Protein AF-A0A7L4WP35-F1 (afdb_monomer_lite)

Secondary structure (DSSP, 8-state):
--HHHHHHHHHHHHHHHHHHHHHHHHHHHHHHHHT----PPPHHHHHT------TTSS-SEEEEEEEEEEEEPPSTT----EEEEEEEETTS-EEEEE--SS-----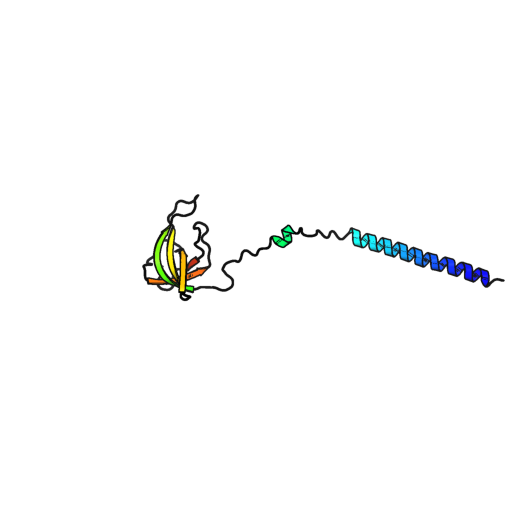TT-EEEEEE---SSSTT--EEEPTTBTTB--

Sequence (138 aa):
MIYIFFNFWFNTSIISYYFLLFLIRDYFFCIMFKNYNFEMATLRQLISKKKKFSTKKNFPQKKGICLKVYTVKPKKPNSAERKIAKVKLTTGKIIIGYIPGEGHSLQQHSVVLVEGGRVKDLPGVNFKFIKGIYDFKH

Foldseek 3Di:
DVVVVVVVVVVVVVVVVVVVVVVVVVVVVVVVVVPPPPPPDDPCNVVVPPPPPQPPDPQAKFKWFFAAWDWDAFPPPDGDIWTKTFTQTPVRDIAIEGEDDDDWPDGGGFMWMKGAADDPGHPRHGIYTDACDGRRYD

Radius of gyration: 37.14 Å; chains: 1; bounding box: 56×48×104 Å

InterPro domains:
  IPR005679 Ribosomal protein uS12, bacteria [PR01034] (59-74)
  IPR005679 Ribosomal protein uS12, bacteria [PR01034] (74-89)
  IPR005679 Ribosomal protein uS12, bacteria [PR01034] (90-109)
  IPR005679 Ribosomal protein uS12, bacteria [PR01034] (109-126)
  IPR005679 Ribosomal protein uS12, bacteria [PR01034] (126-138)
  IPR005679 Ribosomal protein uS12, bacteria [TIGR00981] (41-136)
  IPR005679 Ribosomal protein uS12, bacteria [cd03368] (60-138)
  IPR006032 Small ribosomal subunit protein uS12 [PF00164] (50-131)
  IPR006032 Small ribosomal subunit protein uS12 [PS00055] (75-82)
  IPR006032 Small ribosomal subunit protein uS12 [PTHR11652] (39-136)
  IPR012340 Nucleic acid-binding, OB-fold [G3DSA:2.40.50.140] (37-138)
  IPR012340 Nucleic acid-binding, OB-fold [SSF50249] (40-137)

pLDDT: mean 78.33, std 18.42, range [45.75, 97.88]

Structure (mmCIF, N/CA/C/O backbone):
data_AF-A0A7L4WP35-F1
#
_entry.id   AF-A0A7L4WP35-F1
#
loop_
_atom_site.group_PDB
_atom_site.id
_atom_site.type_symbol
_atom_site.label_atom_id
_atom_site.label_alt_id
_atom_site.label_comp_id
_atom_site.label_asym_id
_atom_site.label_entity_id
_atom_site.label_seq_id
_atom_site.pdbx_PDB_ins_code
_atom_site.Cartn_x
_atom_site.Cartn_y
_atom_site.Cartn_z
_atom_site.occupancy
_atom_site.B_iso_or_equiv
_atom_site.auth_seq_id
_atom_site.auth_comp_id
_atom_site.auth_asym_id
_atom_site.auth_atom_id
_atom_site.pdbx_PDB_model_num
ATOM 1 N N . MET A 1 1 ? 41.606 -38.956 89.820 1.00 55.03 1 MET A N 1
ATOM 2 C CA . MET A 1 1 ? 42.409 -38.070 88.945 1.00 55.03 1 MET A CA 1
ATOM 3 C C . MET A 1 1 ? 42.572 -38.667 87.533 1.00 55.03 1 MET A C 1
ATOM 5 O O . MET A 1 1 ? 43.672 -38.732 87.020 1.00 55.03 1 MET A O 1
ATOM 9 N N . ILE A 1 2 ? 41.481 -39.136 86.905 1.00 49.00 2 ILE A N 1
ATOM 10 C CA . ILE A 1 2 ? 41.473 -39.725 85.539 1.00 49.00 2 ILE A CA 1
ATOM 11 C C . ILE A 1 2 ? 40.355 -39.076 84.693 1.00 49.00 2 ILE A C 1
ATOM 13 O O . ILE A 1 2 ? 40.526 -38.823 83.507 1.00 49.00 2 ILE A O 1
ATOM 17 N N . TYR A 1 3 ? 39.263 -38.646 85.337 1.00 52.16 3 TYR A N 1
ATOM 18 C CA . TYR A 1 3 ? 38.138 -37.937 84.708 1.00 52.16 3 TYR A CA 1
ATOM 19 C C . TYR A 1 3 ? 38.441 -36.522 84.176 1.00 52.16 3 TYR A C 1
ATOM 21 O O . TYR A 1 3 ? 37.695 -36.018 83.339 1.00 52.16 3 TYR A O 1
ATOM 29 N N . ILE A 1 4 ? 39.531 -35.882 84.618 1.00 54.47 4 ILE A N 1
ATOM 30 C CA . ILE A 1 4 ? 39.938 -34.552 84.122 1.00 54.47 4 ILE A CA 1
ATOM 31 C C . ILE A 1 4 ? 40.796 -34.676 82.850 1.00 54.47 4 ILE A C 1
ATOM 33 O O . ILE A 1 4 ? 40.698 -33.835 81.963 1.00 54.47 4 ILE A O 1
ATOM 37 N N . PHE A 1 5 ? 41.555 -35.767 82.693 1.00 45.75 5 PHE A N 1
ATOM 38 C CA . PHE A 1 5 ? 42.362 -36.010 81.490 1.00 45.75 5 PHE A CA 1
ATOM 39 C C . PHE A 1 5 ? 41.497 -36.452 80.294 1.00 45.75 5 PHE A C 1
ATOM 41 O O . PHE A 1 5 ? 41.774 -36.092 79.153 1.00 45.75 5 PHE A O 1
ATOM 48 N N . PHE A 1 6 ? 40.392 -37.162 80.556 1.00 48.59 6 PHE A N 1
ATOM 49 C CA . PHE A 1 6 ? 39.468 -37.638 79.518 1.00 48.59 6 PHE A CA 1
ATOM 50 C C . PHE A 1 6 ? 38.631 -36.504 78.891 1.00 48.59 6 PHE A C 1
ATOM 52 O O . PHE A 1 6 ? 38.419 -36.477 77.680 1.00 48.59 6 PHE A O 1
ATOM 59 N N . ASN A 1 7 ? 38.220 -35.509 79.689 1.00 49.69 7 ASN A N 1
ATOM 60 C CA . ASN A 1 7 ? 37.454 -34.350 79.204 1.00 49.69 7 ASN A CA 1
ATOM 61 C C . ASN A 1 7 ? 38.305 -33.298 78.471 1.00 49.69 7 ASN A C 1
ATOM 63 O O . ASN A 1 7 ? 37.768 -32.515 77.687 1.00 49.69 7 ASN A O 1
ATOM 67 N N . PHE A 1 8 ? 39.627 -33.288 78.670 1.00 47.84 8 PHE A N 1
ATOM 68 C CA . PHE A 1 8 ? 40.528 -32.399 77.928 1.00 47.84 8 PHE A CA 1
ATOM 69 C C . PHE A 1 8 ? 40.815 -32.918 76.505 1.00 47.84 8 PHE A C 1
ATOM 71 O O . PHE A 1 8 ? 40.991 -32.132 75.571 1.00 47.84 8 PHE A O 1
ATOM 78 N N . TRP A 1 9 ? 40.776 -34.241 76.299 1.00 47.78 9 TRP A N 1
ATOM 79 C CA . TRP A 1 9 ? 41.007 -34.846 74.981 1.00 47.78 9 TRP A CA 1
ATOM 80 C C . TRP A 1 9 ? 39.749 -34.876 74.088 1.00 47.78 9 TRP A C 1
ATOM 82 O O . TRP A 1 9 ? 39.840 -34.749 72.864 1.00 47.78 9 TRP A O 1
ATOM 92 N N . PHE A 1 10 ? 38.552 -34.953 74.682 1.00 46.09 10 PHE A N 1
ATOM 93 C CA . PHE A 1 10 ? 37.296 -34.895 73.922 1.00 46.09 10 PHE A CA 1
ATOM 94 C C . PHE A 1 10 ? 36.985 -33.489 73.376 1.00 46.09 10 PHE A C 1
ATOM 96 O O . PHE A 1 10 ? 36.541 -33.361 72.235 1.00 46.09 10 PHE A O 1
ATOM 103 N N . ASN A 1 11 ? 37.288 -32.424 74.130 1.00 52.44 11 ASN A N 1
ATOM 104 C CA . ASN A 1 11 ? 37.033 -31.044 73.689 1.00 52.44 11 ASN A CA 1
ATOM 105 C C . ASN A 1 11 ? 37.974 -30.573 72.565 1.00 52.44 11 ASN A C 1
ATOM 107 O O . ASN A 1 11 ? 37.555 -29.839 71.672 1.00 52.44 11 ASN A O 1
ATOM 111 N N . THR A 1 12 ? 39.227 -31.034 72.555 1.00 54.78 12 THR A N 1
ATOM 112 C CA . THR A 1 12 ? 40.198 -30.714 71.490 1.00 54.78 12 THR A CA 1
ATOM 113 C C . THR A 1 12 ? 39.888 -31.437 70.178 1.00 54.78 12 THR A C 1
ATOM 115 O O . THR A 1 12 ? 40.119 -30.891 69.099 1.00 54.78 12 THR A O 1
ATOM 118 N N . SER A 1 13 ? 39.271 -32.620 70.255 1.00 59.41 13 SER A N 1
ATOM 119 C CA . SER A 1 13 ? 38.848 -33.385 69.080 1.00 59.41 13 SER A CA 1
ATOM 120 C C . SER A 1 13 ? 37.662 -32.713 68.376 1.00 59.41 13 SER A C 1
ATOM 122 O O . SER A 1 13 ? 37.721 -32.462 67.173 1.00 59.41 13 SER A O 1
ATOM 124 N N . ILE A 1 14 ? 36.623 -32.331 69.128 1.00 62.62 14 ILE A N 1
ATOM 125 C CA . ILE A 1 14 ? 35.371 -31.762 68.596 1.00 62.62 14 ILE A CA 1
ATOM 126 C C . ILE A 1 14 ? 35.594 -30.397 67.920 1.00 62.62 14 ILE A C 1
ATOM 128 O O . ILE A 1 14 ? 35.094 -30.168 66.819 1.00 62.62 14 ILE A O 1
ATOM 132 N N . ILE A 1 15 ? 36.396 -29.513 68.522 1.00 61.97 15 ILE A N 1
ATOM 133 C CA . ILE A 1 15 ? 36.710 -28.190 67.951 1.00 61.97 15 ILE A CA 1
ATOM 134 C C . ILE A 1 15 ? 37.480 -28.328 66.628 1.00 61.97 15 ILE A C 1
ATOM 136 O O . ILE A 1 15 ? 37.223 -27.571 65.691 1.00 61.97 15 ILE A O 1
ATOM 140 N N . SER A 1 16 ? 38.355 -29.334 66.498 1.00 63.41 16 SER A N 1
ATOM 141 C CA . SER A 1 16 ? 39.071 -29.580 65.241 1.00 63.41 16 SER A CA 1
ATOM 142 C C . SER A 1 16 ? 38.155 -30.108 64.128 1.00 63.41 16 SER A C 1
ATOM 144 O O . SER A 1 16 ? 38.287 -29.668 62.988 1.00 63.41 16 SER A O 1
ATOM 146 N N . TYR A 1 17 ? 37.165 -30.956 64.447 1.00 66.25 17 TYR A N 1
ATOM 147 C CA . TYR A 1 17 ? 36.169 -31.419 63.471 1.00 66.25 17 TYR A CA 1
ATOM 148 C C . TYR A 1 17 ? 35.268 -30.285 62.974 1.00 66.25 17 TYR A C 1
ATOM 150 O O . TYR A 1 17 ? 35.014 -30.204 61.773 1.00 66.25 17 TYR A O 1
ATOM 158 N N . TYR A 1 18 ? 34.825 -29.377 63.851 1.00 66.62 18 TYR A N 1
ATOM 159 C CA . TYR A 1 18 ? 34.045 -28.206 63.427 1.00 66.62 18 TYR A CA 1
ATOM 160 C C . TYR A 1 18 ? 34.879 -27.210 62.613 1.00 66.62 18 TYR A C 1
ATOM 162 O O . TYR A 1 18 ? 34.369 -26.650 61.645 1.00 66.62 18 TYR A O 1
ATOM 170 N N . PHE A 1 19 ? 36.160 -27.030 62.942 1.00 69.94 19 PHE A N 1
ATOM 171 C CA . PHE A 1 19 ? 37.070 -26.184 62.166 1.00 69.94 19 PHE A CA 1
ATOM 172 C C . PHE A 1 19 ? 37.379 -26.785 60.784 1.00 69.94 19 PHE A C 1
ATOM 174 O O . PHE A 1 19 ? 37.377 -26.073 59.781 1.00 69.94 19 PHE A O 1
ATOM 181 N N . LEU A 1 20 ? 37.553 -28.107 60.699 1.00 67.94 20 LEU A N 1
ATOM 182 C CA . LEU A 1 20 ? 37.738 -28.823 59.436 1.00 67.94 20 LEU A CA 1
ATOM 183 C C . LEU A 1 20 ? 36.462 -28.794 58.574 1.00 67.94 20 LEU A C 1
ATOM 185 O O . LEU A 1 20 ? 36.544 -28.534 57.377 1.00 67.94 20 LEU A O 1
ATOM 189 N N . LEU A 1 21 ? 35.279 -28.990 59.168 1.00 66.19 21 LEU A N 1
ATOM 190 C CA . LEU A 1 21 ? 33.988 -28.838 58.480 1.00 66.19 21 LEU A CA 1
ATOM 191 C C . LEU A 1 21 ? 33.756 -27.401 57.995 1.00 66.19 21 LEU A C 1
ATOM 193 O O . LEU A 1 21 ? 33.205 -27.213 56.912 1.00 66.19 21 LEU A O 1
ATOM 197 N N . PHE A 1 22 ? 34.199 -26.395 58.752 1.00 67.50 22 PHE A N 1
ATOM 198 C CA . PHE A 1 22 ? 34.145 -24.991 58.341 1.00 67.50 22 PHE A CA 1
ATOM 199 C C . PHE A 1 22 ? 35.063 -24.725 57.137 1.00 67.50 22 PHE A C 1
ATOM 201 O O . PHE A 1 22 ? 34.607 -24.183 56.133 1.00 67.50 22 PHE A O 1
ATOM 208 N N . LEU A 1 23 ? 36.305 -25.221 57.169 1.00 66.75 23 LEU A N 1
ATOM 209 C CA . LEU A 1 23 ? 37.241 -25.107 56.046 1.00 66.75 23 LEU A CA 1
ATOM 210 C C . LEU A 1 23 ? 36.771 -25.867 54.797 1.00 66.75 23 LEU A C 1
ATOM 212 O O . LEU A 1 23 ? 36.919 -25.355 53.689 1.00 66.75 23 LEU A O 1
ATOM 216 N N . ILE A 1 24 ? 36.168 -27.051 54.953 1.00 66.19 24 ILE A N 1
ATOM 217 C CA . ILE A 1 24 ? 35.589 -27.818 53.837 1.00 66.19 24 ILE A CA 1
ATOM 218 C C . ILE A 1 24 ? 34.360 -27.098 53.272 1.00 66.19 24 ILE A C 1
ATOM 220 O O . ILE A 1 24 ? 34.215 -27.031 52.052 1.00 66.19 24 ILE A O 1
ATOM 224 N N . ARG A 1 25 ? 33.504 -26.507 54.119 1.00 64.44 25 ARG A N 1
ATOM 225 C CA . ARG A 1 25 ? 32.350 -25.706 53.677 1.00 64.44 25 ARG A CA 1
ATOM 226 C C . ARG A 1 25 ? 32.794 -24.490 52.867 1.00 64.44 25 ARG A C 1
ATOM 228 O O . ARG A 1 25 ? 32.223 -24.240 51.807 1.00 64.44 25 ARG A O 1
ATOM 235 N N . ASP A 1 26 ? 33.823 -23.784 53.319 1.00 61.91 26 ASP A N 1
ATOM 236 C CA . ASP A 1 26 ? 34.339 -22.600 52.631 1.00 61.91 26 ASP A CA 1
ATOM 237 C C . ASP A 1 26 ? 35.062 -22.969 51.325 1.00 61.91 26 ASP A C 1
ATOM 239 O O . ASP A 1 26 ? 34.879 -22.293 50.310 1.00 61.91 26 ASP A O 1
ATOM 243 N N . TYR A 1 27 ? 35.797 -24.090 51.290 1.00 60.72 27 TYR A N 1
ATOM 244 C CA . TYR A 1 27 ? 36.388 -24.617 50.051 1.00 60.72 27 TYR A CA 1
ATOM 245 C C . TYR A 1 27 ? 35.320 -25.038 49.033 1.00 60.72 27 TYR A C 1
ATOM 247 O O . TYR A 1 27 ? 35.433 -24.717 47.848 1.00 60.72 27 TYR A O 1
ATOM 255 N N . PHE A 1 28 ? 34.260 -25.715 49.481 1.00 60.28 28 PHE A N 1
ATOM 256 C CA . PHE A 1 28 ? 33.171 -26.155 48.606 1.00 60.28 28 PHE A CA 1
ATOM 257 C C . PHE A 1 28 ? 32.347 -24.967 48.083 1.00 60.28 28 PHE A C 1
ATOM 259 O O . PHE A 1 28 ? 31.980 -24.935 46.907 1.00 60.28 28 PHE A O 1
ATOM 266 N N . PHE A 1 29 ? 32.130 -23.944 48.917 1.00 58.34 29 PHE A N 1
ATOM 267 C CA . PHE A 1 29 ? 31.493 -22.689 48.512 1.00 58.34 29 PHE A CA 1
ATOM 268 C C . PHE A 1 29 ? 32.342 -21.939 47.468 1.00 58.34 29 PHE A C 1
ATOM 270 O O . PHE A 1 29 ? 31.814 -21.480 46.454 1.00 58.34 29 PHE A O 1
ATOM 277 N N . CYS A 1 30 ? 33.669 -21.907 47.629 1.00 54.72 30 CYS A N 1
ATOM 278 C CA . CYS A 1 30 ? 34.589 -21.308 46.654 1.00 54.72 30 CYS A CA 1
ATOM 279 C C . CYS A 1 30 ? 34.613 -22.049 45.301 1.00 54.72 30 CYS A C 1
ATOM 281 O O . CYS A 1 30 ? 34.686 -21.409 44.248 1.00 54.72 30 CYS A O 1
ATOM 283 N N . ILE A 1 31 ? 34.519 -23.386 45.305 1.00 59.03 31 ILE A N 1
ATOM 284 C CA . ILE A 1 31 ? 34.458 -24.207 44.079 1.00 59.03 31 ILE A CA 1
ATOM 285 C C . ILE A 1 31 ? 33.126 -24.009 43.344 1.00 59.03 31 ILE A C 1
ATOM 287 O O . ILE A 1 31 ? 33.108 -23.946 42.114 1.00 59.03 31 ILE A O 1
ATOM 291 N N . MET A 1 32 ? 32.019 -23.840 44.073 1.00 53.59 32 MET A N 1
ATOM 292 C CA . MET A 1 32 ? 30.724 -23.557 43.453 1.00 53.59 32 MET A CA 1
ATOM 293 C C . MET A 1 32 ? 30.649 -22.161 42.836 1.00 53.59 32 MET A C 1
ATOM 295 O O . MET A 1 32 ? 30.053 -22.025 41.774 1.00 53.59 32 MET A O 1
ATOM 299 N N . PHE A 1 33 ? 31.294 -21.144 43.415 1.00 51.00 33 PHE A N 1
ATOM 300 C CA . PHE A 1 33 ? 31.262 -19.783 42.862 1.00 51.00 33 PHE A CA 1
ATOM 301 C C . PHE A 1 33 ? 32.215 -19.550 41.680 1.00 51.00 33 PHE A C 1
ATOM 303 O O . PHE A 1 33 ? 31.886 -18.763 40.794 1.00 51.00 33 PHE A O 1
ATOM 310 N N . LYS A 1 34 ? 33.359 -20.246 41.600 1.00 48.25 34 LYS A N 1
ATOM 311 C CA . LYS A 1 34 ? 34.302 -20.089 40.471 1.00 48.25 34 LYS A CA 1
ATOM 312 C C . LYS A 1 34 ? 33.790 -20.640 39.132 1.00 48.25 34 LYS A C 1
ATOM 314 O O . LYS A 1 34 ? 34.346 -20.285 38.099 1.00 48.25 34 LYS A O 1
ATOM 319 N N . ASN A 1 35 ? 32.732 -21.455 39.141 1.00 47.12 35 ASN A N 1
ATOM 320 C CA . ASN A 1 35 ? 32.159 -22.084 37.945 1.00 47.12 35 ASN A CA 1
ATOM 321 C C . ASN A 1 35 ? 30.801 -21.511 37.512 1.00 47.12 35 ASN A C 1
ATOM 323 O O . ASN A 1 35 ? 30.145 -22.082 36.643 1.00 47.12 35 ASN A O 1
ATOM 327 N N . TYR A 1 36 ? 30.389 -20.361 38.047 1.00 48.06 36 TYR A N 1
ATOM 328 C CA . TYR A 1 36 ? 29.307 -19.585 37.449 1.00 48.06 36 TYR A CA 1
ATOM 329 C C . TYR A 1 36 ? 29.896 -18.456 36.607 1.00 48.06 36 TYR A C 1
ATOM 331 O O . TYR A 1 36 ? 29.975 -17.306 37.035 1.00 48.06 36 TYR A O 1
ATOM 339 N N . ASN A 1 37 ? 30.265 -18.781 35.366 1.00 50.84 37 ASN A N 1
ATOM 340 C CA . ASN A 1 37 ? 30.336 -17.791 34.294 1.00 50.84 37 ASN A CA 1
ATOM 341 C C . ASN A 1 37 ? 28.912 -17.275 34.023 1.00 50.84 37 ASN A C 1
ATOM 343 O O . ASN A 1 37 ? 28.274 -17.645 33.040 1.00 50.84 37 ASN A O 1
ATOM 347 N N . PHE A 1 38 ? 28.383 -16.430 34.910 1.00 51.75 38 PHE A N 1
ATOM 348 C CA . PHE A 1 38 ? 27.289 -15.543 34.543 1.00 51.75 38 PHE A CA 1
ATOM 349 C C . PHE A 1 38 ? 27.892 -14.483 33.623 1.00 51.75 38 PHE A C 1
ATOM 351 O O . PHE A 1 38 ? 28.315 -13.416 34.067 1.00 51.75 38 PHE A O 1
ATOM 358 N N . GLU A 1 39 ? 27.954 -14.784 32.325 1.00 59.84 39 GLU A N 1
ATOM 359 C CA . GLU A 1 39 ? 28.021 -13.743 31.304 1.00 59.84 39 GLU A CA 1
ATOM 360 C C . GLU A 1 39 ? 26.789 -12.845 31.487 1.00 59.84 39 GLU A C 1
ATOM 362 O O . GLU A 1 39 ? 25.695 -13.114 30.988 1.00 59.84 39 GLU A O 1
ATOM 367 N N . MET A 1 40 ? 26.941 -11.789 32.281 1.00 59.88 40 MET A N 1
ATOM 368 C CA . MET A 1 40 ? 25.898 -10.795 32.469 1.00 59.88 40 MET A CA 1
ATOM 369 C C . MET A 1 40 ? 25.723 -10.044 31.154 1.00 59.88 40 MET A C 1
ATOM 371 O O . MET A 1 40 ? 26.629 -9.354 30.684 1.00 59.88 40 MET A O 1
ATOM 375 N N . ALA A 1 41 ? 24.537 -10.172 30.557 1.00 65.38 41 ALA A N 1
ATOM 376 C CA . ALA A 1 41 ? 24.183 -9.416 29.369 1.00 65.38 41 ALA A CA 1
ATOM 377 C C . ALA A 1 41 ? 24.329 -7.913 29.657 1.00 65.38 41 ALA A C 1
ATOM 379 O O . ALA A 1 41 ? 23.770 -7.382 30.619 1.00 65.38 41 ALA A O 1
ATOM 380 N N . THR A 1 42 ? 25.085 -7.214 28.814 1.00 77.81 42 THR A N 1
ATOM 381 C CA . THR A 1 42 ? 25.327 -5.774 28.958 1.00 77.81 42 THR A CA 1
ATOM 382 C C . THR A 1 42 ? 24.008 -4.992 28.928 1.00 77.81 42 THR A C 1
ATOM 384 O O . THR A 1 42 ? 23.070 -5.356 28.214 1.00 77.81 42 THR A O 1
ATOM 387 N N . LEU A 1 43 ? 23.938 -3.852 29.628 1.00 68.62 43 LEU A N 1
ATOM 388 C CA . LEU A 1 43 ? 22.764 -2.958 29.616 1.00 68.62 43 LEU A CA 1
ATOM 389 C C . LEU A 1 43 ? 22.259 -2.657 28.189 1.00 68.62 43 LEU A C 1
ATOM 391 O O . LEU A 1 43 ? 21.056 -2.597 27.946 1.00 68.62 43 LEU A O 1
ATOM 395 N N . ARG A 1 44 ? 23.167 -2.551 27.208 1.00 64.75 44 ARG A N 1
ATOM 396 C CA . ARG A 1 44 ? 22.825 -2.349 25.789 1.00 64.75 44 ARG A CA 1
ATOM 397 C C . ARG A 1 44 ? 22.097 -3.542 25.164 1.00 64.75 44 ARG A C 1
ATOM 399 O O . ARG A 1 44 ? 21.189 -3.331 24.360 1.00 64.75 44 ARG A O 1
ATOM 406 N N . GLN A 1 45 ? 22.444 -4.774 25.534 1.00 65.19 45 GLN A N 1
ATOM 407 C CA . GLN A 1 45 ? 21.760 -5.981 25.059 1.00 65.19 45 GLN A CA 1
ATOM 408 C C . GLN A 1 45 ? 20.318 -6.051 25.585 1.00 65.19 45 GLN A C 1
ATOM 410 O O . GLN A 1 45 ? 19.420 -6.396 24.813 1.00 65.19 45 GLN A O 1
ATOM 415 N N . LEU A 1 46 ? 20.070 -5.618 26.828 1.00 63.97 46 LEU A N 1
ATOM 416 C CA . LEU A 1 46 ? 18.719 -5.518 27.404 1.00 63.97 46 LEU A CA 1
ATOM 417 C C . LEU A 1 46 ? 17.876 -4.415 26.739 1.00 63.97 46 LEU A C 1
ATOM 419 O O . LEU A 1 46 ? 16.703 -4.626 26.432 1.00 63.97 46 LEU A O 1
ATOM 423 N N . ILE A 1 47 ? 18.486 -3.267 26.433 1.00 66.88 47 ILE A N 1
ATOM 424 C CA . ILE A 1 47 ? 17.815 -2.129 25.781 1.00 66.88 47 ILE A CA 1
ATOM 425 C C . ILE A 1 47 ? 17.498 -2.416 24.295 1.00 66.88 47 ILE A C 1
ATOM 427 O O . ILE A 1 47 ? 16.529 -1.889 23.742 1.00 66.88 47 ILE A O 1
ATOM 431 N N . SER A 1 48 ? 18.283 -3.267 23.622 1.00 59.88 48 SER A N 1
ATOM 432 C CA . SER A 1 48 ? 18.223 -3.434 22.158 1.00 59.88 48 SER A CA 1
ATOM 433 C C . SER A 1 48 ? 17.026 -4.222 21.607 1.00 59.88 48 SER A C 1
ATOM 435 O O . SER A 1 48 ? 16.759 -4.160 20.405 1.00 59.88 48 SER A O 1
ATOM 437 N N . LYS A 1 49 ? 16.225 -4.904 22.435 1.00 59.44 49 LYS A N 1
ATOM 438 C CA . LYS A 1 49 ? 15.014 -5.601 21.962 1.00 59.44 49 LYS A CA 1
ATOM 439 C C . LYS A 1 49 ? 13.806 -4.663 21.887 1.00 59.44 49 LYS A C 1
ATOM 441 O O . LYS A 1 49 ? 12.708 -5.013 22.321 1.00 59.44 49 LYS A O 1
ATOM 446 N N . LYS A 1 50 ? 13.944 -3.497 21.244 1.00 57.19 50 LYS A N 1
ATOM 447 C CA . LYS A 1 50 ? 12.760 -2.852 20.657 1.00 57.19 50 LYS A CA 1
ATOM 448 C C . LYS A 1 50 ? 12.241 -3.816 19.598 1.00 57.19 50 LYS A C 1
ATOM 450 O O . LYS A 1 50 ? 12.781 -3.881 18.494 1.00 57.19 50 LYS A O 1
ATOM 455 N N . LYS A 1 51 ? 11.216 -4.607 19.945 1.00 53.50 51 LYS A N 1
ATOM 456 C CA . LYS A 1 51 ? 10.444 -5.377 18.968 1.00 53.50 51 LYS A CA 1
ATOM 457 C C . LYS A 1 51 ? 10.113 -4.392 17.856 1.00 53.50 51 LYS A C 1
ATOM 459 O O . LYS A 1 51 ? 9.402 -3.418 18.092 1.00 53.50 51 LYS A O 1
ATOM 464 N N . LYS A 1 52 ? 10.671 -4.608 16.660 1.00 54.84 52 LYS A N 1
ATOM 465 C CA . LYS A 1 52 ? 10.173 -3.954 15.453 1.00 54.84 52 LYS A CA 1
ATOM 466 C C . LYS A 1 52 ? 8.712 -4.355 15.422 1.00 54.84 52 LYS A C 1
ATOM 468 O O . LYS A 1 52 ? 8.423 -5.519 15.157 1.00 54.84 52 LYS A O 1
ATOM 473 N N . PHE A 1 53 ? 7.818 -3.454 15.823 1.00 47.97 53 PHE A N 1
ATOM 474 C CA . PHE A 1 53 ? 6.396 -3.688 15.694 1.00 47.97 53 PHE A CA 1
ATOM 475 C C . PHE A 1 53 ? 6.187 -3.934 14.207 1.00 47.97 53 PHE A C 1
ATOM 477 O O . PHE A 1 53 ? 6.226 -3.014 13.392 1.00 47.97 53 PHE A O 1
ATOM 484 N N . SER A 1 54 ? 6.056 -5.206 13.835 1.00 54.69 54 SER A N 1
ATOM 485 C CA . SER A 1 54 ? 5.421 -5.535 12.587 1.00 54.69 54 SER A CA 1
ATOM 486 C C . SER A 1 54 ? 4.040 -4.917 12.729 1.00 54.69 54 SER A C 1
ATOM 488 O O . SER A 1 54 ? 3.336 -5.137 13.716 1.00 54.69 54 SER A O 1
ATOM 490 N N . THR A 1 55 ? 3.646 -4.097 11.770 1.00 54.22 55 THR A N 1
ATOM 491 C CA . THR A 1 55 ? 2.307 -3.507 11.639 1.00 54.22 55 THR A CA 1
ATOM 492 C C . THR A 1 55 ? 1.192 -4.567 11.518 1.00 54.22 55 THR A C 1
ATOM 494 O O . THR A 1 55 ? 0.108 -4.273 11.034 1.00 54.22 55 THR A O 1
ATOM 497 N N . LYS A 1 56 ? 1.448 -5.814 11.936 1.00 54.97 56 LYS A N 1
ATOM 498 C CA . LYS A 1 56 ? 0.698 -7.032 11.648 1.00 54.97 56 LYS A CA 1
ATOM 499 C C . LYS A 1 56 ? -0.069 -7.623 12.828 1.00 54.97 56 LYS A C 1
ATOM 501 O O . LYS A 1 56 ? -0.723 -8.632 12.614 1.00 54.97 56 LYS A O 1
ATOM 506 N N . LYS A 1 57 ? -0.026 -7.072 14.049 1.00 54.06 57 LYS A N 1
ATOM 507 C CA . LYS A 1 57 ? -0.637 -7.802 15.180 1.00 54.06 57 LYS A CA 1
ATOM 508 C C . LYS A 1 57 ? -2.166 -7.706 15.291 1.00 54.06 57 LYS A C 1
ATOM 510 O O . LYS A 1 57 ? -2.762 -8.693 15.686 1.00 54.06 57 LYS A O 1
ATOM 515 N N . ASN A 1 58 ? -2.809 -6.608 14.870 1.00 59.62 58 ASN A N 1
ATOM 516 C CA . ASN A 1 58 ? -4.257 -6.417 15.104 1.00 59.62 58 ASN A CA 1
ATOM 517 C C . ASN A 1 58 ? -5.064 -5.979 13.861 1.00 59.62 58 ASN A C 1
ATOM 519 O O . ASN A 1 58 ? -6.170 -5.464 14.006 1.00 59.62 58 ASN A O 1
ATOM 523 N N . PHE A 1 59 ? -4.528 -6.108 12.640 1.00 62.75 59 PHE A N 1
ATOM 524 C CA . PHE A 1 59 ? -5.261 -5.687 11.438 1.00 62.75 59 PHE A CA 1
ATOM 525 C C . PHE A 1 59 ? -4.983 -6.593 10.219 1.00 62.75 59 PHE A C 1
ATOM 527 O O . PHE A 1 59 ? -4.026 -6.324 9.493 1.00 62.75 59 PHE A O 1
ATOM 534 N N . PRO A 1 60 ? -5.773 -7.666 9.994 1.00 80.25 60 PRO A N 1
ATOM 535 C CA . PRO A 1 60 ? -5.496 -8.658 8.948 1.00 80.25 60 PRO A CA 1
ATOM 536 C C . PRO A 1 60 ? -5.712 -8.102 7.533 1.00 80.25 60 PRO A C 1
ATOM 538 O O . PRO A 1 60 ? -4.754 -7.989 6.771 1.00 80.25 60 PRO A O 1
ATOM 541 N N . GLN A 1 61 ? -6.930 -7.671 7.201 1.00 91.38 61 GLN A N 1
ATOM 542 C CA . GLN A 1 61 ? -7.224 -6.922 5.981 1.00 91.38 61 GLN A CA 1
ATOM 543 C C . GLN A 1 61 ? -8.301 -5.873 6.234 1.00 91.38 61 GLN A C 1
ATOM 545 O O . GLN A 1 61 ? -9.125 -6.008 7.139 1.00 91.38 61 GLN A O 1
ATOM 550 N N . LYS A 1 62 ? -8.309 -4.816 5.425 1.00 92.06 62 LYS A N 1
ATOM 551 C CA . LYS A 1 62 ? -9.259 -3.712 5.554 1.00 92.06 62 LYS A CA 1
ATOM 552 C C . LYS A 1 62 ? -9.814 -3.332 4.185 1.00 92.06 62 LYS A C 1
ATOM 554 O O . LYS A 1 62 ? -9.054 -3.179 3.233 1.00 92.06 62 LYS A O 1
ATOM 559 N N . LYS A 1 63 ? -11.132 -3.158 4.090 1.00 94.94 63 LYS A N 1
ATOM 560 C CA . LYS A 1 63 ? -11.786 -2.640 2.882 1.00 94.94 63 LYS A CA 1
ATOM 561 C C . LYS A 1 63 ? -11.554 -1.130 2.771 1.00 94.94 63 LYS A C 1
ATOM 563 O O . LYS A 1 63 ? -11.509 -0.423 3.786 1.00 94.94 63 LYS A O 1
ATOM 568 N N . GLY A 1 64 ? -11.422 -0.631 1.550 1.00 96.56 64 GLY A N 1
ATOM 569 C CA . GLY A 1 64 ? -11.326 0.799 1.286 1.00 96.56 64 GLY A CA 1
ATOM 570 C C . GLY A 1 64 ? -11.736 1.173 -0.131 1.00 96.56 64 GLY A C 1
ATOM 571 O O . GLY A 1 64 ? -11.921 0.309 -0.983 1.00 96.56 64 GLY A O 1
ATOM 572 N N . ILE A 1 65 ? -11.880 2.478 -0.347 1.00 97.88 65 ILE A N 1
ATOM 573 C CA . ILE A 1 65 ? -12.242 3.093 -1.626 1.00 97.88 65 ILE A CA 1
ATOM 574 C C . ILE A 1 65 ? -11.041 3.891 -2.140 1.00 97.88 65 ILE A C 1
ATOM 576 O O . ILE A 1 65 ? -10.456 4.691 -1.400 1.00 97.88 65 ILE A O 1
ATOM 580 N N . CYS A 1 66 ? -10.669 3.687 -3.399 1.00 97.38 66 CYS A N 1
ATOM 581 C CA . CYS A 1 66 ? -9.610 4.432 -4.070 1.00 97.38 66 CYS A CA 1
ATOM 582 C C . CYS A 1 66 ? -10.017 5.898 -4.279 1.00 97.38 66 CYS A C 1
ATOM 584 O O . CYS A 1 66 ? -11.043 6.197 -4.876 1.00 97.38 66 CYS A O 1
ATOM 586 N N . LEU A 1 67 ? -9.193 6.831 -3.809 1.00 97.88 67 LEU A N 1
ATOM 587 C CA . LEU A 1 67 ? -9.353 8.268 -4.046 1.00 97.88 67 LEU A CA 1
ATOM 588 C C . LEU A 1 67 ? -8.603 8.716 -5.301 1.00 97.88 67 LEU A C 1
ATOM 590 O O . LEU A 1 67 ? -9.082 9.556 -6.055 1.00 97.88 67 LEU A O 1
ATOM 594 N N . LYS A 1 68 ? -7.392 8.188 -5.502 1.00 97.44 68 LYS A N 1
ATOM 595 C CA . LYS A 1 68 ? -6.544 8.496 -6.656 1.00 97.44 68 LYS A CA 1
ATOM 596 C C . LYS A 1 68 ? -5.589 7.342 -6.912 1.00 97.44 68 LYS A C 1
ATOM 598 O O . LYS A 1 68 ? -4.977 6.842 -5.967 1.00 97.44 68 LYS A O 1
ATOM 603 N N . VAL A 1 69 ? -5.417 6.992 -8.178 1.00 96.88 69 VAL A N 1
ATOM 604 C CA . VAL A 1 69 ? -4.421 6.028 -8.651 1.00 96.88 69 VAL A CA 1
ATOM 605 C C . VAL A 1 69 ? -3.333 6.796 -9.400 1.00 96.88 69 VAL A C 1
ATOM 607 O O . VAL A 1 69 ? -3.643 7.696 -10.177 1.00 96.88 69 VAL A O 1
ATOM 610 N N . TYR A 1 70 ? -2.064 6.537 -9.088 1.00 96.50 70 TYR A N 1
ATOM 611 C CA . TYR A 1 70 ? -0.923 7.248 -9.673 1.00 96.50 70 TYR A CA 1
ATOM 612 C C . TYR A 1 70 ? 0.372 6.438 -9.551 1.00 96.50 70 TYR A C 1
ATOM 614 O O . TYR A 1 70 ? 0.459 5.469 -8.794 1.00 96.50 70 TYR A O 1
ATOM 622 N N . THR A 1 71 ? 1.395 6.834 -10.303 1.00 96.31 71 THR A N 1
ATOM 623 C CA . THR A 1 71 ? 2.726 6.225 -10.257 1.00 96.31 71 THR A CA 1
ATOM 624 C C . THR A 1 71 ? 3.691 7.071 -9.430 1.00 96.31 71 THR A C 1
ATOM 626 O O . THR A 1 71 ? 3.583 8.296 -9.363 1.00 96.31 71 THR A O 1
ATOM 629 N N . VAL A 1 72 ? 4.627 6.413 -8.745 1.00 95.81 72 VAL A N 1
ATOM 630 C CA . VAL A 1 72 ? 5.675 7.063 -7.943 1.00 95.81 72 VAL A CA 1
ATOM 631 C C . VAL A 1 72 ? 7.018 6.414 -8.250 1.00 95.81 72 VAL A C 1
ATOM 633 O O . VAL A 1 72 ? 7.112 5.191 -8.385 1.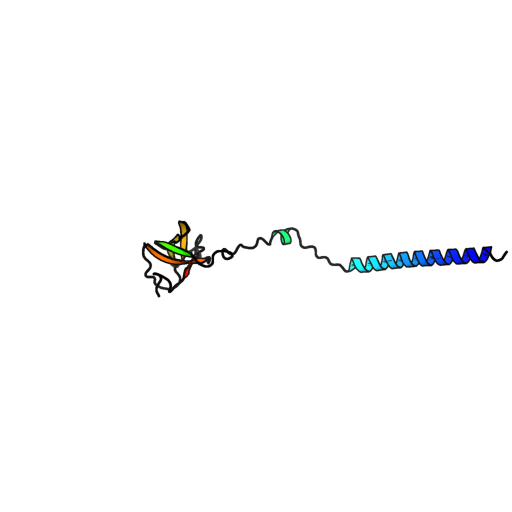00 95.81 72 VAL A O 1
ATOM 636 N N . LYS A 1 73 ? 8.065 7.240 -8.344 1.00 95.31 73 LYS A N 1
ATOM 637 C CA . LYS A 1 73 ? 9.447 6.778 -8.503 1.00 95.31 73 LYS A CA 1
ATOM 638 C C . LYS A 1 73 ? 9.988 6.251 -7.164 1.00 95.31 73 LYS A C 1
ATOM 640 O O . LYS A 1 73 ? 9.6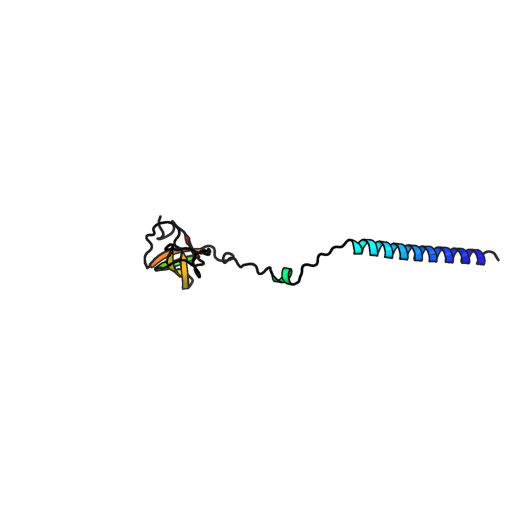60 6.805 -6.113 1.00 95.31 73 LYS A O 1
ATOM 645 N N . PRO A 1 74 ? 10.796 5.1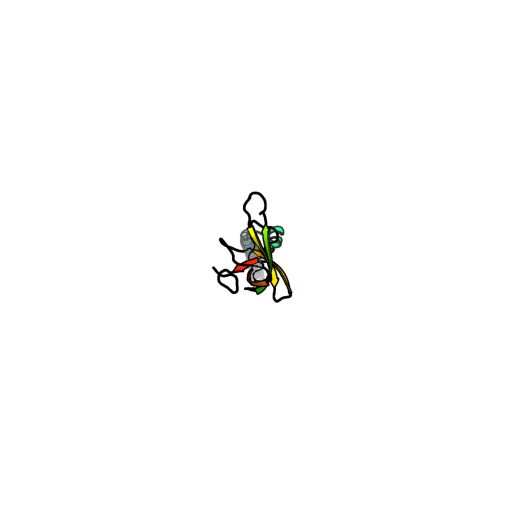85 -7.154 1.00 96.62 74 PRO A N 1
ATOM 646 C CA . PRO A 1 74 ? 11.269 4.566 -5.933 1.00 96.62 74 PRO A CA 1
ATOM 647 C C . PRO A 1 74 ? 12.439 5.361 -5.346 1.00 96.62 74 PRO A C 1
ATOM 649 O O . PRO A 1 74 ? 12.961 6.298 -5.955 1.00 96.62 74 PRO A O 1
ATOM 652 N N . LYS A 1 75 ? 12.889 4.973 -4.152 1.00 94.00 75 LYS A N 1
ATOM 653 C CA . LYS A 1 75 ? 14.155 5.472 -3.614 1.00 94.00 75 LYS A CA 1
ATOM 654 C C . LYS A 1 75 ? 15.313 4.997 -4.511 1.00 94.00 75 LYS A C 1
ATOM 656 O O . LYS A 1 75 ? 15.374 3.820 -4.871 1.00 94.00 75 LYS A O 1
ATOM 661 N N . LYS A 1 76 ? 16.273 5.888 -4.793 1.00 90.81 76 LYS A N 1
ATOM 662 C CA . LYS A 1 76 ? 17.595 5.522 -5.343 1.00 90.81 76 LYS A CA 1
ATOM 663 C C . LYS A 1 76 ? 18.173 4.385 -4.480 1.00 90.81 76 LYS A C 1
ATOM 665 O O . LYS A 1 76 ? 18.132 4.523 -3.253 1.00 90.81 76 LYS A O 1
ATOM 670 N N . PRO A 1 77 ? 18.644 3.252 -5.028 1.00 94.81 77 PRO A N 1
ATOM 671 C CA . PRO A 1 77 ? 19.261 3.020 -6.345 1.00 94.81 77 PRO A CA 1
ATOM 672 C C . PRO A 1 77 ? 18.320 2.612 -7.490 1.00 94.81 77 PRO A C 1
ATOM 674 O O . PRO A 1 77 ? 18.771 2.511 -8.625 1.00 94.81 77 PRO A O 1
ATOM 677 N N . ASN A 1 78 ? 17.037 2.377 -7.220 1.00 94.44 78 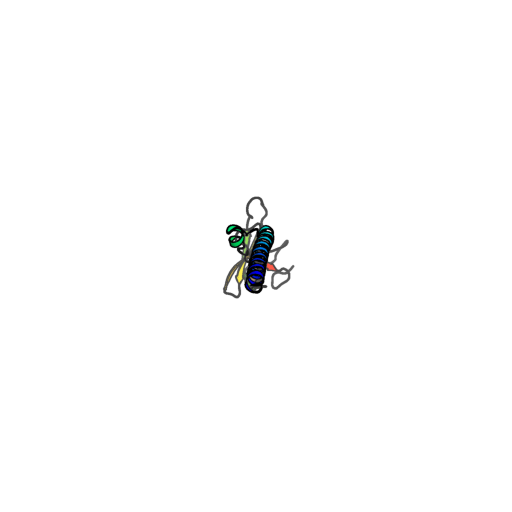ASN A N 1
ATOM 678 C CA . ASN A 1 78 ? 16.114 1.831 -8.216 1.00 94.44 78 ASN A CA 1
ATOM 679 C C . ASN A 1 78 ? 15.483 2.951 -9.068 1.00 94.44 78 ASN A C 1
ATOM 681 O O . ASN A 1 78 ? 15.271 4.057 -8.570 1.00 94.44 78 ASN A O 1
ATOM 685 N N . SER A 1 79 ? 15.132 2.659 -10.328 1.00 90.44 79 SER A N 1
ATOM 686 C CA . SER A 1 79 ? 14.616 3.646 -11.302 1.00 90.44 79 SER A CA 1
ATOM 687 C C . SER A 1 79 ? 13.215 3.353 -11.871 1.00 90.44 79 SER A C 1
ATOM 689 O O . SER A 1 79 ? 12.690 4.156 -12.634 1.00 90.44 79 SER A O 1
ATOM 691 N N . ALA A 1 80 ? 12.579 2.242 -11.493 1.00 93.00 80 ALA A N 1
ATOM 692 C CA . ALA A 1 80 ? 11.297 1.813 -12.062 1.00 93.00 80 ALA A CA 1
ATOM 693 C C . ALA A 1 80 ? 10.086 2.626 -11.572 1.00 93.00 80 ALA A C 1
ATOM 695 O O . ALA A 1 80 ? 10.042 3.076 -10.432 1.00 93.00 80 ALA A O 1
ATOM 696 N N . GLU A 1 81 ? 9.028 2.719 -12.371 1.00 93.62 81 GLU A N 1
ATOM 697 C CA . GLU A 1 81 ? 7.773 3.315 -11.909 1.00 93.62 81 GLU A CA 1
ATOM 698 C C . GLU A 1 81 ? 6.941 2.318 -11.098 1.00 93.62 81 GLU A C 1
ATOM 700 O O . GLU A 1 81 ? 6.688 1.186 -11.519 1.00 93.62 81 GLU A O 1
ATOM 705 N N . ARG A 1 82 ? 6.496 2.729 -9.907 1.00 95.88 82 ARG A N 1
ATOM 706 C CA . ARG A 1 82 ? 5.653 1.905 -9.038 1.00 95.88 82 ARG A CA 1
ATOM 707 C C . ARG A 1 82 ? 4.225 2.430 -9.044 1.00 95.88 82 ARG A C 1
ATOM 709 O O . ARG A 1 82 ? 3.991 3.597 -8.741 1.00 95.88 82 ARG A O 1
ATOM 716 N N . LYS A 1 83 ? 3.272 1.553 -9.357 1.00 95.38 83 LYS A N 1
ATOM 717 C CA . LYS A 1 83 ? 1.834 1.852 -9.380 1.00 95.38 83 LYS A CA 1
ATOM 718 C C . LYS A 1 83 ? 1.272 1.810 -7.956 1.00 95.38 83 LYS A C 1
ATOM 720 O O . LYS A 1 83 ? 1.491 0.851 -7.213 1.00 95.38 83 LYS A O 1
ATOM 725 N N . ILE A 1 84 ? 0.587 2.873 -7.556 1.00 96.62 84 ILE A N 1
ATOM 726 C CA . ILE A 1 84 ? 0.128 3.106 -6.185 1.00 96.62 84 ILE A CA 1
ATOM 727 C C . ILE A 1 84 ? -1.294 3.670 -6.226 1.00 96.62 84 ILE A C 1
ATOM 729 O O . ILE A 1 84 ? -1.676 4.356 -7.174 1.00 96.62 84 ILE A O 1
ATOM 733 N N . ALA A 1 85 ? -2.073 3.427 -5.173 1.00 97.44 85 ALA A N 1
ATOM 734 C CA . ALA A 1 85 ? -3.324 4.141 -4.955 1.00 97.44 85 ALA A CA 1
ATOM 735 C C . ALA A 1 85 ? -3.405 4.741 -3.549 1.00 97.44 85 ALA A C 1
ATOM 737 O O . ALA A 1 85 ? -2.980 4.145 -2.553 1.00 97.44 85 ALA A O 1
ATOM 738 N N . LYS A 1 86 ? -3.994 5.934 -3.470 1.00 97.25 86 LYS A N 1
ATOM 739 C CA . LYS A 1 86 ? -4.434 6.556 -2.221 1.00 97.25 86 LYS A CA 1
ATOM 740 C C . LYS A 1 86 ? -5.841 6.056 -1.926 1.00 97.25 86 LYS A C 1
ATOM 742 O O . LYS A 1 86 ? -6.722 6.197 -2.767 1.00 97.25 86 LYS A O 1
ATOM 747 N N . VAL A 1 87 ? -6.048 5.479 -0.750 1.00 97.44 87 VAL A N 1
ATOM 748 C CA . VAL A 1 87 ? -7.276 4.765 -0.385 1.00 97.44 87 VAL A CA 1
ATOM 749 C C . VAL A 1 87 ? -7.830 5.312 0.920 1.00 97.44 87 VAL A C 1
ATOM 751 O O . VAL A 1 87 ? -7.097 5.472 1.897 1.00 97.44 87 VAL A O 1
ATOM 754 N N . LYS A 1 88 ? -9.134 5.578 0.948 1.00 97.38 88 LYS A N 1
ATOM 755 C CA . LYS A 1 88 ? -9.883 5.856 2.173 1.00 97.38 88 LYS A CA 1
ATOM 756 C C . LYS A 1 88 ? -10.399 4.534 2.726 1.00 97.38 88 LYS A C 1
ATOM 758 O O . LYS A 1 88 ? -11.192 3.849 2.085 1.00 97.38 88 LYS A O 1
ATOM 763 N N . LEU A 1 89 ? -9.917 4.153 3.901 1.00 95.44 89 LEU A N 1
ATOM 764 C CA . LEU A 1 89 ? -10.362 2.945 4.588 1.00 95.44 89 LEU A CA 1
ATOM 765 C C . LEU A 1 89 ? -11.775 3.124 5.143 1.00 95.44 89 LEU A C 1
ATOM 767 O O . LEU A 1 89 ? -12.192 4.246 5.433 1.00 95.44 89 LEU A O 1
ATOM 771 N N . THR A 1 90 ? -12.457 2.014 5.422 1.00 93.12 90 THR A N 1
ATOM 772 C CA . THR A 1 90 ? -13.723 2.029 6.180 1.00 93.12 90 THR A CA 1
ATOM 773 C C . THR A 1 90 ? -13.589 2.713 7.542 1.00 93.12 90 THR A C 1
ATOM 775 O O . THR A 1 90 ? -14.512 3.369 7.998 1.00 93.12 90 THR A O 1
ATOM 778 N N . THR A 1 91 ? -12.404 2.661 8.159 1.00 91.44 91 THR A N 1
ATOM 779 C CA . THR A 1 91 ? -12.095 3.380 9.407 1.00 91.44 91 THR A CA 1
ATOM 780 C C . THR A 1 91 ? -11.909 4.897 9.235 1.00 91.44 91 THR A C 1
ATOM 782 O O . THR A 1 91 ? -11.380 5.544 10.132 1.00 91.44 91 THR A O 1
ATOM 785 N N . GLY A 1 92 ? -12.196 5.469 8.063 1.00 92.44 92 GLY A N 1
ATOM 786 C CA . GLY A 1 92 ? -12.049 6.901 7.758 1.00 92.44 92 GLY A CA 1
ATOM 787 C C . GLY A 1 92 ? -10.617 7.366 7.465 1.00 92.44 92 GLY A C 1
ATOM 788 O O . GLY A 1 92 ? -10.422 8.359 6.768 1.00 92.44 92 GLY A O 1
ATOM 789 N N . LYS A 1 93 ? -9.602 6.629 7.934 1.00 93.44 93 LYS A N 1
ATOM 790 C CA . LYS A 1 93 ? -8.182 6.922 7.680 1.00 93.44 93 LYS A CA 1
ATOM 791 C C . LYS A 1 93 ? -7.833 6.814 6.196 1.00 93.44 93 LYS A C 1
ATOM 793 O O . LYS A 1 93 ? -8.201 5.846 5.530 1.00 93.44 93 LYS A O 1
ATOM 798 N N . ILE A 1 94 ? -7.055 7.778 5.715 1.00 96.12 94 ILE A N 1
ATOM 799 C CA . ILE A 1 94 ? -6.525 7.789 4.353 1.00 96.12 94 ILE A CA 1
ATOM 800 C C . ILE A 1 94 ? -5.115 7.208 4.373 1.00 96.12 94 ILE A C 1
ATOM 802 O O . ILE A 1 94 ? -4.264 7.650 5.143 1.00 96.12 94 ILE A O 1
ATOM 806 N N . ILE A 1 95 ? -4.876 6.215 3.527 1.00 95.25 95 ILE A N 1
ATOM 807 C CA . ILE A 1 95 ? -3.599 5.512 3.422 1.00 95.25 95 ILE A CA 1
ATOM 808 C C . ILE A 1 95 ? -3.130 5.457 1.973 1.00 95.25 95 ILE A C 1
ATOM 810 O O . ILE A 1 95 ? -3.885 5.727 1.040 1.00 95.25 95 ILE A O 1
ATOM 814 N N . ILE A 1 96 ? -1.870 5.080 1.795 1.00 96.25 96 ILE A N 1
ATOM 815 C CA . ILE A 1 96 ? -1.259 4.843 0.491 1.00 96.25 96 ILE A CA 1
ATOM 816 C C . ILE A 1 96 ? -0.895 3.360 0.420 1.00 96.25 96 ILE A C 1
ATOM 818 O O . ILE A 1 96 ? -0.219 2.847 1.318 1.00 96.25 96 ILE A O 1
ATOM 822 N N . GLY A 1 97 ? -1.366 2.680 -0.623 1.00 95.81 97 GLY A N 1
ATOM 823 C CA . GLY A 1 97 ? -1.140 1.255 -0.845 1.00 95.81 97 GLY A CA 1
ATOM 824 C C . GLY A 1 97 ? -0.536 0.972 -2.215 1.00 95.81 97 GLY A C 1
ATOM 825 O O . GLY A 1 97 ? -0.801 1.674 -3.191 1.00 95.81 97 GLY A O 1
ATOM 826 N N . TYR A 1 98 ? 0.305 -0.054 -2.274 1.00 96.19 98 TYR A N 1
ATOM 827 C CA . TYR A 1 98 ? 0.948 -0.509 -3.502 1.00 96.19 98 TYR A CA 1
ATOM 828 C C . TYR A 1 98 ? 0.059 -1.477 -4.280 1.00 96.19 98 TYR A C 1
ATOM 830 O O . TYR A 1 98 ? -0.528 -2.384 -3.685 1.00 96.19 98 TYR A O 1
ATOM 838 N N . ILE A 1 99 ? 0.014 -1.307 -5.602 1.00 95.81 99 ILE A N 1
ATOM 839 C CA . ILE A 1 99 ? -0.674 -2.208 -6.528 1.00 95.81 99 ILE A CA 1
ATOM 840 C C . ILE A 1 99 ? 0.349 -3.256 -6.997 1.00 95.81 99 ILE A C 1
ATOM 842 O O . ILE A 1 99 ? 1.266 -2.907 -7.743 1.00 95.81 99 ILE A O 1
ATOM 846 N N . PRO A 1 100 ? 0.260 -4.519 -6.540 1.00 93.88 100 PRO A N 1
ATOM 847 C CA . PRO A 1 100 ? 1.190 -5.558 -6.960 1.00 93.88 100 PRO A CA 1
ATOM 848 C C . PRO A 1 100 ? 0.921 -6.045 -8.386 1.00 93.88 100 PRO A C 1
ATOM 850 O O . PRO A 1 100 ? -0.190 -5.933 -8.895 1.00 93.88 100 PRO A O 1
ATOM 853 N N . GLY A 1 101 ? 1.939 -6.670 -8.980 1.00 90.69 101 GLY A N 1
ATOM 854 C CA . GLY A 1 101 ? 1.891 -7.303 -10.297 1.00 90.69 101 GLY A CA 1
ATOM 855 C C . GLY A 1 101 ? 1.873 -6.330 -11.476 1.00 90.69 101 GLY A C 1
ATOM 856 O O . GLY A 1 101 ? 2.097 -5.128 -11.333 1.00 90.69 101 GLY A O 1
ATOM 857 N N . GLU A 1 102 ? 1.619 -6.892 -12.651 1.00 88.25 102 GLU A N 1
ATOM 858 C CA . GLU A 1 102 ? 1.514 -6.168 -13.915 1.00 88.25 102 GLU A CA 1
ATOM 859 C C . GLU A 1 102 ? 0.055 -5.822 -14.205 1.00 88.25 102 GLU A C 1
ATOM 861 O O . GLU A 1 102 ? -0.840 -6.575 -13.820 1.00 88.25 102 GLU A O 1
ATOM 866 N N . GLY A 1 103 ? -0.164 -4.667 -14.846 1.00 87.06 103 GLY A N 1
ATOM 867 C CA . GLY A 1 103 ? -1.506 -4.143 -15.131 1.00 87.06 103 GLY A CA 1
ATOM 868 C C . GLY A 1 103 ? -2.359 -3.836 -13.884 1.00 87.06 103 GLY A C 1
ATOM 869 O O . GLY A 1 103 ? -2.115 -4.331 -12.787 1.00 87.06 103 GLY A O 1
ATOM 870 N N . HIS A 1 104 ? -3.343 -2.946 -14.025 1.00 91.62 104 HIS A N 1
ATOM 871 C CA . HIS A 1 104 ? -4.488 -2.851 -13.109 1.00 91.62 104 HIS A CA 1
ATOM 872 C C . HIS A 1 104 ? -5.632 -2.109 -13.795 1.00 91.62 104 HIS A C 1
ATOM 874 O O . HIS A 1 104 ? -5.389 -1.190 -14.572 1.00 91.62 104 HIS A O 1
ATOM 880 N N . SER A 1 105 ? -6.866 -2.462 -13.443 1.00 92.50 105 SER A N 1
ATOM 881 C CA . SER A 1 105 ? -8.079 -1.762 -13.888 1.00 92.50 105 SER A CA 1
ATOM 882 C C . SER A 1 105 ? -8.609 -0.757 -12.849 1.00 92.50 105 SER A C 1
ATOM 884 O O . SER A 1 105 ? -9.724 -0.259 -12.976 1.00 92.50 105 SER A O 1
ATOM 886 N N . LEU A 1 106 ? -7.847 -0.487 -11.784 1.00 94.12 106 LEU A N 1
ATOM 887 C CA . LEU A 1 106 ? -8.278 0.382 -10.687 1.00 94.12 106 LEU A CA 1
ATOM 888 C C . LEU A 1 106 ? -8.395 1.839 -11.136 1.00 94.12 106 LEU A C 1
ATOM 890 O O . LEU A 1 106 ? -7.446 2.418 -11.664 1.00 94.12 106 LEU A O 1
ATOM 894 N N . GLN A 1 107 ? -9.544 2.434 -10.843 1.00 94.94 107 GLN A N 1
ATOM 895 C CA . GLN A 1 107 ? -9.861 3.831 -11.106 1.00 94.94 107 GLN A CA 1
ATOM 896 C C . GLN A 1 107 ? -10.161 4.552 -9.783 1.00 94.94 107 GLN A C 1
ATOM 898 O O . GLN A 1 107 ? -9.993 4.007 -8.684 1.00 94.94 107 GLN A O 1
ATOM 903 N N . GLN A 1 108 ? -10.578 5.814 -9.866 1.00 96.12 108 GLN A N 1
ATOM 904 C CA . GLN A 1 108 ? -11.165 6.483 -8.708 1.00 96.12 108 GLN A CA 1
ATOM 905 C C . GLN A 1 108 ? -12.466 5.780 -8.313 1.00 96.12 108 GLN A C 1
ATOM 907 O O . GLN A 1 108 ? -13.183 5.253 -9.154 1.00 96.12 108 GLN A O 1
ATOM 912 N N . HIS A 1 109 ? -12.751 5.759 -7.017 1.00 95.38 109 HIS A N 1
ATOM 913 C CA . HIS A 1 109 ? -13.914 5.119 -6.403 1.00 95.38 109 HIS A CA 1
ATOM 914 C C . HIS A 1 109 ? -13.971 3.589 -6.474 1.00 95.38 109 HIS A C 1
ATOM 916 O O . HIS A 1 109 ? -14.864 3.004 -5.866 1.00 95.38 109 HIS A O 1
ATOM 922 N N . SER A 1 110 ? -12.988 2.928 -7.091 1.00 96.44 110 SER A N 1
ATOM 923 C CA . SER A 1 110 ? -12.880 1.469 -7.032 1.00 96.44 110 SER A CA 1
ATOM 924 C C . SER A 1 110 ? -12.696 0.978 -5.595 1.00 96.44 110 SER A C 1
ATOM 926 O O . SER A 1 110 ? -11.958 1.567 -4.793 1.00 96.44 110 SER A O 1
ATOM 928 N N . VAL A 1 111 ? -13.350 -0.128 -5.276 1.00 96.50 111 VAL A N 1
ATOM 929 C CA . VAL A 1 111 ? -13.289 -0.800 -3.984 1.00 96.50 111 VAL A CA 1
ATOM 930 C C . VAL A 1 111 ? -12.148 -1.809 -3.988 1.00 96.50 111 VAL A C 1
ATOM 932 O O . VAL A 1 111 ? -12.033 -2.644 -4.883 1.00 96.50 111 VAL A O 1
ATOM 935 N N . VAL A 1 112 ? -11.313 -1.759 -2.952 1.00 96.12 112 VAL A N 1
ATOM 936 C CA . VAL A 1 112 ? -10.136 -2.625 -2.820 1.00 96.12 112 VAL A CA 1
ATOM 937 C C . VAL A 1 112 ? -10.013 -3.210 -1.420 1.00 96.12 112 VAL A C 1
ATOM 939 O O . VAL A 1 112 ? -10.457 -2.621 -0.426 1.00 96.12 112 VAL A O 1
ATOM 942 N N . LEU A 1 113 ? -9.369 -4.377 -1.339 1.00 95.44 113 LEU A N 1
ATOM 943 C CA . LEU A 1 113 ? -8.952 -4.980 -0.080 1.00 95.44 113 LEU A CA 1
ATOM 944 C C . LEU A 1 113 ? -7.469 -4.690 0.161 1.00 95.44 113 LEU A C 1
ATOM 946 O O . LEU A 1 113 ? -6.621 -4.934 -0.700 1.00 95.44 113 LEU A O 1
ATOM 950 N N . VAL A 1 114 ? -7.163 -4.156 1.340 1.00 94.44 114 VAL A N 1
ATOM 951 C CA . VAL A 1 114 ? -5.818 -3.736 1.730 1.00 94.44 114 VAL A CA 1
ATOM 952 C C . VAL A 1 114 ? -5.262 -4.661 2.803 1.00 94.44 114 VAL A C 1
ATOM 954 O O . VAL A 1 114 ? -5.920 -4.900 3.816 1.00 94.44 114 VAL A O 1
ATOM 957 N N . GLU A 1 115 ? -4.023 -5.104 2.621 1.00 92.12 115 GLU A N 1
ATOM 958 C CA . GLU A 1 115 ? -3.237 -5.835 3.612 1.00 92.12 115 GLU A CA 1
ATOM 959 C C . GLU A 1 115 ? -2.041 -5.019 4.124 1.00 92.12 115 GLU A C 1
ATOM 961 O O . GLU A 1 115 ? -1.535 -4.091 3.479 1.00 92.12 115 GLU A O 1
ATOM 966 N N . GLY A 1 116 ? -1.562 -5.384 5.313 1.00 88.56 116 GLY A N 1
ATOM 967 C CA . GLY A 1 116 ? -0.331 -4.835 5.869 1.00 88.56 116 GLY A CA 1
ATOM 968 C C . GLY A 1 116 ? 0.909 -5.413 5.183 1.00 88.56 116 GLY A C 1
ATOM 969 O O . GLY A 1 116 ? 1.116 -6.626 5.155 1.00 88.56 116 GLY A O 1
ATOM 970 N N . GLY A 1 117 ? 1.802 -4.548 4.708 1.00 88.62 117 GLY A N 1
ATOM 971 C CA . GLY A 1 117 ? 3.041 -4.975 4.069 1.00 88.62 117 GLY A CA 1
ATOM 972 C C . GLY A 1 117 ? 3.864 -3.794 3.578 1.00 88.62 117 GLY A C 1
ATOM 973 O O . GLY A 1 117 ? 3.498 -3.134 2.612 1.00 88.62 117 GLY A O 1
ATOM 974 N N . ARG A 1 118 ? 5.016 -3.546 4.211 1.00 91.19 118 ARG A N 1
ATOM 975 C CA . ARG A 1 118 ? 5.930 -2.489 3.766 1.00 91.19 118 ARG A CA 1
ATOM 976 C C . ARG A 1 118 ? 6.523 -2.818 2.402 1.00 91.19 118 ARG A C 1
ATOM 978 O O . ARG A 1 118 ? 7.096 -3.893 2.213 1.00 91.19 118 ARG A O 1
ATOM 985 N N . VAL A 1 119 ? 6.439 -1.864 1.481 1.00 92.56 119 VAL A N 1
ATOM 986 C CA . VAL A 1 119 ? 7.176 -1.917 0.218 1.00 92.56 119 VAL A CA 1
ATOM 987 C C . VAL A 1 119 ? 8.563 -1.339 0.451 1.00 92.56 119 VAL A C 1
ATOM 989 O O . VAL A 1 119 ? 8.707 -0.233 0.961 1.00 92.56 119 VAL A O 1
ATOM 992 N N . LYS A 1 120 ? 9.599 -2.122 0.139 1.00 90.25 120 LYS A N 1
ATOM 993 C CA . LYS A 1 120 ? 10.991 -1.758 0.448 1.00 90.25 120 LYS A CA 1
ATOM 994 C C . LYS A 1 120 ? 11.443 -0.507 -0.309 1.00 90.25 120 LYS A C 1
ATOM 996 O O . LYS A 1 120 ? 12.149 0.317 0.263 1.00 90.25 120 LYS A O 1
ATOM 1001 N N . ASP A 1 121 ? 10.987 -0.364 -1.548 1.00 91.62 121 ASP A N 1
ATOM 1002 C CA . ASP A 1 121 ? 11.449 0.673 -2.472 1.00 91.62 121 ASP A CA 1
ATOM 1003 C C . ASP A 1 121 ? 10.841 2.055 -2.205 1.00 91.62 121 ASP A C 1
ATOM 1005 O O . ASP A 1 121 ? 11.444 3.073 -2.538 1.00 91.62 121 ASP A O 1
ATOM 1009 N N . LEU A 1 122 ? 9.636 2.098 -1.632 1.00 94.00 122 LEU A N 1
ATOM 1010 C CA . LEU A 1 122 ? 8.837 3.313 -1.515 1.00 94.00 122 LEU A CA 1
ATOM 1011 C C . LEU A 1 122 ? 8.784 3.781 -0.054 1.00 94.00 122 LEU A C 1
ATOM 1013 O O . LEU A 1 122 ? 8.282 3.053 0.810 1.00 94.00 122 LEU A O 1
ATOM 1017 N N . PRO A 1 123 ? 9.260 4.997 0.262 1.00 92.56 123 PRO A N 1
ATOM 1018 C CA . PRO A 1 123 ? 9.089 5.553 1.596 1.00 92.56 123 PRO A CA 1
ATOM 1019 C C . PRO A 1 123 ? 7.605 5.853 1.860 1.00 92.56 123 PRO A C 1
ATOM 1021 O O . PRO A 1 123 ? 6.893 6.356 0.999 1.00 92.56 123 PRO A O 1
ATOM 1024 N N . GLY A 1 124 ? 7.123 5.528 3.062 1.00 90.88 124 GLY A N 1
ATOM 1025 C CA . GLY A 1 124 ? 5.744 5.814 3.484 1.00 90.88 124 GLY A CA 1
ATOM 1026 C C . GLY A 1 124 ? 4.672 4.836 2.983 1.00 90.88 124 GLY A C 1
ATOM 1027 O O . GLY A 1 124 ? 3.532 4.920 3.436 1.00 90.88 124 GLY A O 1
ATOM 1028 N N . VAL A 1 125 ? 5.016 3.871 2.122 1.00 94.38 125 VAL A N 1
ATOM 1029 C CA . VAL A 1 125 ? 4.066 2.871 1.604 1.00 94.38 125 VAL A CA 1
ATOM 1030 C C . VAL A 1 125 ? 4.169 1.579 2.410 1.00 94.38 125 VAL A C 1
ATOM 1032 O O . VAL A 1 125 ? 5.033 0.725 2.189 1.00 94.38 125 VAL A O 1
ATOM 1035 N N . ASN A 1 126 ? 3.268 1.452 3.383 1.00 91.44 126 ASN A N 1
ATOM 1036 C CA . ASN A 1 126 ? 3.253 0.349 4.347 1.00 91.44 126 ASN A CA 1
ATOM 1037 C C . ASN A 1 126 ? 2.150 -0.693 4.089 1.00 91.44 126 ASN A C 1
ATOM 1039 O O . ASN A 1 126 ? 2.004 -1.632 4.875 1.00 91.44 126 ASN A O 1
ATOM 1043 N N . PHE A 1 127 ? 1.386 -0.520 3.012 1.00 93.50 127 PHE A N 1
ATOM 1044 C CA . PHE A 1 127 ? 0.235 -1.345 2.668 1.00 93.50 127 PHE A CA 1
ATOM 1045 C C . PHE A 1 127 ? 0.333 -1.861 1.233 1.00 93.50 127 PHE A C 1
ATOM 1047 O O . PHE A 1 127 ? 0.892 -1.189 0.359 1.00 93.50 127 PHE A O 1
ATOM 1054 N N . LYS A 1 128 ? -0.252 -3.033 0.987 1.00 93.88 128 LYS A N 1
ATOM 1055 C CA . LYS A 1 128 ? -0.386 -3.638 -0.344 1.00 93.88 128 LYS A CA 1
ATOM 1056 C C . LYS A 1 128 ? -1.850 -3.967 -0.609 1.00 93.88 128 LYS A C 1
ATOM 1058 O O . LYS A 1 128 ? -2.603 -4.212 0.332 1.00 93.88 128 LYS A O 1
ATOM 1063 N N . PHE A 1 129 ? -2.255 -3.957 -1.872 1.00 95.19 129 PHE A N 1
ATOM 1064 C CA . PHE A 1 129 ? -3.579 -4.433 -2.270 1.00 95.19 129 PHE A CA 1
ATOM 1065 C C . PHE A 1 129 ? -3.545 -5.916 -2.605 1.00 95.19 129 PHE A C 1
ATOM 1067 O O . PHE A 1 129 ? -2.571 -6.397 -3.181 1.00 95.19 129 PHE A O 1
ATOM 1074 N N . ILE A 1 130 ? -4.615 -6.625 -2.264 1.00 93.56 130 ILE A N 1
ATOM 1075 C CA . ILE A 1 130 ? -4.759 -8.046 -2.586 1.00 93.56 130 ILE A CA 1
ATOM 1076 C C . ILE A 1 130 ? -5.434 -8.174 -3.951 1.00 93.56 130 ILE A C 1
ATOM 1078 O O . ILE A 1 130 ? -6.518 -7.628 -4.147 1.00 93.56 130 ILE A O 1
ATOM 1082 N N . LYS A 1 131 ? -4.790 -8.885 -4.885 1.00 92.88 131 LYS A N 1
ATOM 1083 C CA . LYS A 1 131 ? -5.349 -9.183 -6.213 1.00 92.88 131 LYS A CA 1
ATOM 1084 C C . LYS A 1 131 ? -6.527 -10.155 -6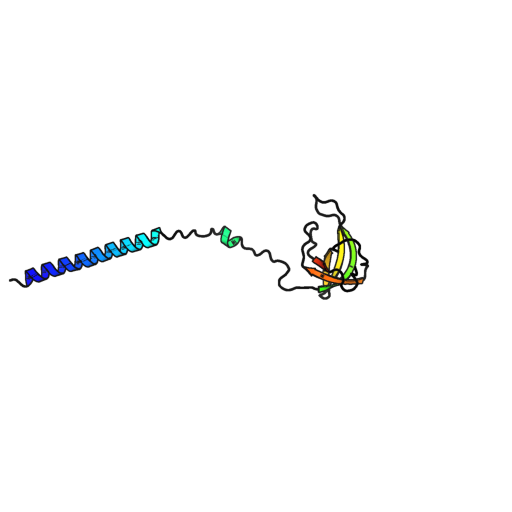.127 1.00 92.88 131 LYS A C 1
ATOM 1086 O O . LYS A 1 131 ? -6.567 -11.001 -5.239 1.00 92.88 131 LYS A O 1
ATOM 1091 N N . GLY A 1 132 ? -7.439 -10.054 -7.090 1.00 91.75 132 GLY A N 1
ATOM 1092 C CA . GLY A 1 132 ? -8.555 -10.983 -7.270 1.00 91.75 132 GLY A CA 1
ATOM 1093 C C . GLY A 1 132 ? -9.746 -10.731 -6.345 1.00 91.75 132 GLY A C 1
ATOM 1094 O O . GLY A 1 132 ? -10.601 -11.601 -6.220 1.00 91.75 132 GLY A O 1
ATOM 1095 N N . ILE A 1 133 ? -9.813 -9.572 -5.678 1.00 92.44 133 ILE A N 1
ATOM 1096 C CA . ILE A 1 133 ? -10.865 -9.254 -4.702 1.00 92.44 133 ILE A CA 1
ATOM 1097 C C . ILE A 1 133 ? -11.466 -7.876 -5.005 1.00 92.44 133 ILE A C 1
ATOM 1099 O O . ILE A 1 133 ? -10.739 -6.912 -5.256 1.00 92.44 133 ILE A O 1
ATOM 1103 N N . TYR A 1 134 ? -12.798 -7.777 -4.912 1.00 94.38 134 TYR A N 1
ATOM 1104 C CA . TYR A 1 134 ? -13.589 -6.590 -5.267 1.00 94.38 134 TYR A CA 1
ATOM 1105 C C . TYR A 1 134 ? -13.326 -6.143 -6.717 1.00 94.38 134 TYR A C 1
ATOM 1107 O O . TYR A 1 134 ? -13.395 -6.962 -7.633 1.00 94.38 134 TYR A O 1
ATOM 1115 N N . ASP A 1 135 ? -13.013 -4.862 -6.928 1.00 94.56 135 ASP A N 1
ATOM 1116 C CA . ASP A 1 135 ? -12.757 -4.297 -8.254 1.00 94.56 135 ASP A CA 1
ATOM 1117 C C . ASP A 1 135 ? -11.312 -4.524 -8.706 1.00 94.56 135 ASP A C 1
ATOM 1119 O O . ASP A 1 135 ? -10.972 -4.273 -9.863 1.00 94.56 135 ASP A O 1
ATOM 1123 N N . PHE A 1 136 ? -10.446 -5.028 -7.817 1.00 92.75 136 PHE A N 1
ATOM 1124 C CA . PHE A 1 136 ? -9.087 -5.397 -8.184 1.00 92.75 136 PHE A CA 1
ATOM 1125 C C . PHE A 1 136 ? -9.059 -6.795 -8.807 1.00 92.75 136 PHE A C 1
ATOM 1127 O O . PHE A 1 136 ? -8.574 -7.760 -8.212 1.00 92.75 136 PHE A O 1
ATOM 1134 N N . LYS A 1 137 ? -9.624 -6.889 -10.010 1.00 84.38 137 LYS A N 1
ATOM 1135 C CA . LYS A 1 137 ? -9.646 -8.105 -10.828 1.00 84.38 137 LYS A CA 1
ATOM 1136 C C . LYS A 1 137 ? -8.261 -8.398 -11.421 1.00 84.38 137 LYS A C 1
ATOM 1138 O O . LYS A 1 137 ? -7.388 -7.525 -11.431 1.00 84.38 137 LYS A O 1
ATOM 1143 N N . HIS A 1 138 ? -8.073 -9.655 -11.824 1.00 71.38 138 HIS A N 1
ATOM 1144 C CA . HIS A 1 138 ? -6.873 -10.121 -12.516 1.00 71.38 138 HIS A CA 1
ATOM 1145 C C . HIS A 1 138 ? -6.720 -9.479 -13.891 1.00 71.38 138 HIS A C 1
ATOM 1147 O O . HIS A 1 138 ? -7.763 -9.230 -14.534 1.00 71.38 138 HIS A O 1
#

Organism: NCBI:txid290685